Protein AF-A0A353VAE8-F1 (afdb_monomer)

Structure (mmCIF, N/CA/C/O backbone):
data_AF-A0A353VAE8-F1
#
_entry.id   AF-A0A353VAE8-F1
#
loop_
_atom_site.group_PDB
_atom_site.id
_atom_site.type_symbol
_atom_site.label_atom_id
_atom_site.label_alt_id
_atom_site.label_comp_id
_atom_site.label_asym_id
_atom_site.label_entity_id
_atom_site.label_seq_id
_atom_site.pdbx_PDB_ins_code
_atom_site.Cartn_x
_atom_site.Cartn_y
_atom_site.Cartn_z
_atom_site.occupancy
_atom_site.B_iso_or_equiv
_atom_site.auth_seq_id
_atom_site.auth_comp_id
_atom_site.auth_asym_id
_atom_site.auth_atom_id
_atom_site.pdbx_PDB_model_num
ATOM 1 N N . MET A 1 1 ? -12.924 -6.497 -3.052 1.00 96.31 1 MET A N 1
ATOM 2 C CA . MET A 1 1 ? -12.157 -6.205 -1.818 1.00 96.31 1 MET A CA 1
ATOM 3 C C . MET A 1 1 ? -11.738 -4.744 -1.839 1.00 96.31 1 MET A C 1
ATOM 5 O O . MET A 1 1 ? -11.783 -4.164 -2.920 1.00 96.31 1 MET A O 1
ATOM 9 N N . LYS A 1 2 ? -11.377 -4.166 -0.686 1.00 98.50 2 LYS A N 1
ATOM 10 C CA . LYS A 1 2 ? -10.762 -2.836 -0.610 1.00 98.50 2 LYS A CA 1
ATOM 11 C C . LYS A 1 2 ? -9.269 -2.985 -0.348 1.00 98.50 2 LYS A C 1
ATOM 13 O O . LYS A 1 2 ? -8.896 -3.660 0.608 1.00 98.50 2 LYS A O 1
ATOM 18 N N . PHE A 1 3 ? -8.439 -2.353 -1.161 1.00 98.56 3 PHE A N 1
ATOM 19 C CA . PHE A 1 3 ? -6.989 -2.395 -1.052 1.00 98.56 3 PHE A CA 1
ATOM 20 C C . PHE A 1 3 ? -6.425 -1.006 -0.779 1.00 98.56 3 PHE A C 1
ATOM 22 O O . PHE A 1 3 ? -6.866 -0.017 -1.373 1.00 98.56 3 PHE A O 1
ATOM 29 N N . LEU A 1 4 ? -5.448 -0.955 0.121 1.00 98.50 4 LEU A N 1
ATOM 30 C CA . LEU A 1 4 ? -4.503 0.145 0.246 1.00 98.50 4 LEU A CA 1
ATOM 31 C C . LEU A 1 4 ? -3.155 -0.372 -0.247 1.00 98.50 4 LEU A C 1
ATOM 33 O O . LEU A 1 4 ? -2.586 -1.284 0.348 1.00 98.50 4 LEU A O 1
ATOM 37 N N . ILE A 1 5 ? -2.693 0.167 -1.367 1.00 98.25 5 ILE A N 1
ATOM 38 C CA . ILE A 1 5 ? -1.420 -0.209 -1.972 1.00 98.25 5 ILE A CA 1
ATOM 39 C C . ILE A 1 5 ? -0.343 0.670 -1.342 1.00 98.25 5 ILE A C 1
ATOM 41 O O . ILE A 1 5 ? -0.420 1.898 -1.421 1.00 98.25 5 ILE A O 1
ATOM 45 N N . ASP A 1 6 ? 0.599 0.030 -0.665 1.00 97.56 6 ASP A N 1
ATOM 46 C CA . ASP A 1 6 ? 1.690 0.666 0.057 1.00 97.56 6 ASP A CA 1
ATOM 47 C C . ASP A 1 6 ? 2.784 1.181 -0.892 1.00 97.56 6 ASP A C 1
ATOM 49 O O . ASP A 1 6 ? 2.871 0.776 -2.050 1.00 97.56 6 ASP A O 1
ATOM 53 N N . MET A 1 7 ? 3.637 2.065 -0.383 1.00 96.19 7 MET A N 1
ATOM 54 C CA . MET A 1 7 ? 4.675 2.768 -1.138 1.00 96.19 7 MET A CA 1
ATOM 55 C C . MET A 1 7 ? 5.671 1.886 -1.908 1.00 96.19 7 MET A C 1
ATOM 57 O O . MET A 1 7 ? 6.082 2.313 -2.988 1.00 96.19 7 MET A O 1
ATOM 61 N N . PRO A 1 8 ? 6.084 0.700 -1.419 1.00 95.25 8 PRO A N 1
ATOM 62 C CA . PRO A 1 8 ? 7.003 -0.162 -2.164 1.00 95.25 8 PRO A CA 1
ATOM 63 C C . PRO A 1 8 ? 6.391 -0.782 -3.430 1.00 95.25 8 PRO A C 1
ATOM 65 O O . PRO A 1 8 ? 7.112 -1.300 -4.280 1.00 95.25 8 PRO A O 1
ATOM 68 N N . VAL A 1 9 ? 5.064 -0.764 -3.568 1.00 96.12 9 VAL A N 1
ATOM 69 C CA . VAL A 1 9 ? 4.356 -1.357 -4.705 1.00 96.12 9 VAL A CA 1
ATOM 70 C C . VAL A 1 9 ? 4.166 -0.298 -5.788 1.00 96.12 9 VAL A C 1
ATOM 72 O O . VAL A 1 9 ? 3.915 0.866 -5.506 1.00 96.12 9 VAL A O 1
ATOM 75 N N . THR A 1 10 ? 4.260 -0.684 -7.060 1.00 93.00 10 THR A N 1
ATOM 76 C CA . THR A 1 10 ? 4.009 0.262 -8.158 1.00 93.00 10 THR A CA 1
ATOM 77 C C . THR A 1 10 ? 2.568 0.814 -8.124 1.00 93.00 10 THR A C 1
ATOM 79 O O . THR A 1 10 ? 1.620 0.032 -7.965 1.00 93.00 10 THR A O 1
ATOM 82 N N . PRO A 1 11 ? 2.355 2.126 -8.367 1.00 88.25 11 PRO A N 1
ATOM 83 C CA . PRO A 1 11 ? 1.019 2.707 -8.538 1.00 88.25 11 PRO A CA 1
ATOM 84 C C . PRO A 1 11 ? 0.171 2.014 -9.616 1.00 88.25 11 PRO A C 1
ATOM 86 O O . PRO A 1 11 ? -1.059 1.979 -9.506 1.00 88.25 11 PRO A O 1
ATOM 89 N N 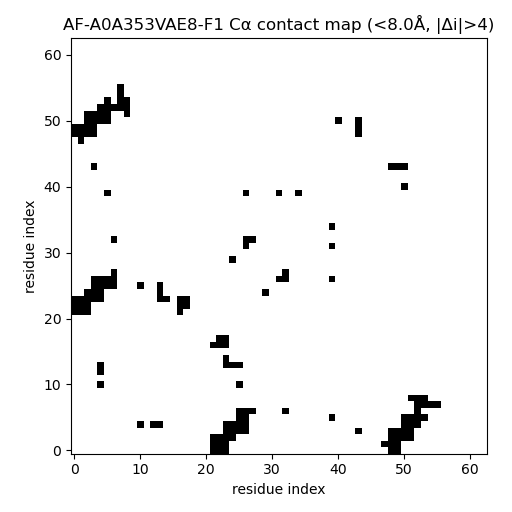. ASP A 1 12 ? 0.812 1.386 -10.608 1.00 92.50 12 ASP A N 1
ATOM 90 C CA . ASP A 1 12 ? 0.142 0.644 -11.682 1.00 92.50 12 ASP A CA 1
ATOM 91 C C . ASP A 1 12 ? -0.621 -0.591 -11.179 1.00 92.50 12 ASP A C 1
ATOM 93 O O . ASP A 1 12 ? -1.517 -1.092 -11.864 1.00 92.50 12 ASP A O 1
ATOM 97 N N . ALA A 1 13 ? -0.350 -1.077 -9.963 1.00 95.56 13 ALA A N 1
ATOM 98 C CA . ALA A 1 13 ? -1.157 -2.126 -9.341 1.00 95.56 13 ALA A CA 1
ATOM 99 C C . ALA A 1 13 ? -2.619 -1.680 -9.125 1.00 95.56 13 ALA A C 1
ATOM 101 O O . ALA A 1 13 ? -3.540 -2.495 -9.220 1.00 95.56 13 ALA A O 1
ATOM 102 N N . GLY A 1 14 ? -2.857 -0.382 -8.892 1.00 96.38 14 GLY A N 1
ATOM 103 C CA . GLY A 1 14 ? -4.189 0.184 -8.665 1.00 96.38 14 GLY A CA 1
ATOM 104 C C . GLY A 1 14 ? -5.143 -0.035 -9.842 1.00 96.38 14 GLY A C 1
ATOM 105 O O . GLY A 1 14 ? -6.189 -0.661 -9.655 1.00 96.38 14 GLY A O 1
ATOM 106 N N . PRO A 1 15 ? -4.816 0.445 -11.055 1.00 97.12 15 PRO A N 1
ATOM 107 C CA . PRO A 1 15 ? -5.604 0.187 -12.259 1.00 97.12 15 PRO A CA 1
ATOM 108 C C . PRO A 1 15 ? -5.912 -1.296 -12.504 1.00 97.12 15 PRO A C 1
ATOM 110 O O . PRO A 1 15 ? -7.061 -1.623 -12.795 1.00 97.12 15 PRO A O 1
ATOM 113 N N . HIS A 1 16 ? -4.941 -2.199 -12.324 1.00 97.25 16 HIS A N 1
ATOM 114 C CA . HIS A 1 16 ? -5.155 -3.638 -12.520 1.00 97.25 16 HIS A CA 1
ATOM 115 C C . HIS A 1 16 ? -6.161 -4.226 -11.519 1.00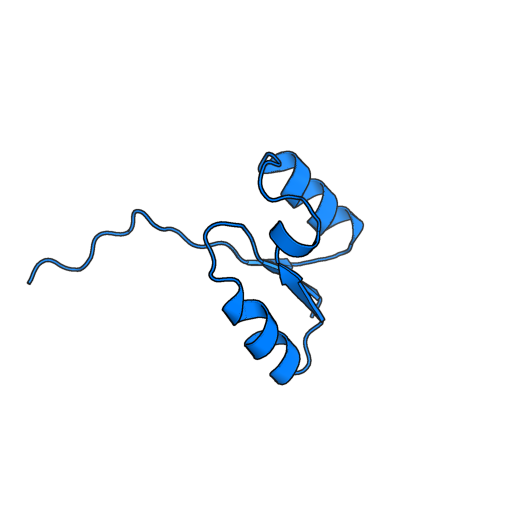 97.25 16 HIS A C 1
ATOM 117 O O . HIS A 1 16 ? -7.085 -4.939 -11.912 1.00 97.25 16 HIS A O 1
ATOM 123 N N . LEU A 1 17 ? -6.038 -3.886 -10.232 1.00 97.81 17 LEU A N 1
ATOM 124 C CA . LEU A 1 17 ? -6.977 -4.337 -9.199 1.00 97.81 17 LEU A CA 1
ATOM 125 C C . LEU A 1 17 ? -8.384 -3.768 -9.422 1.00 97.81 17 LEU A C 1
ATOM 127 O O . LEU A 1 17 ? -9.374 -4.479 -9.245 1.00 97.81 17 LEU A O 1
ATOM 131 N N . ARG A 1 18 ? -8.485 -2.510 -9.865 1.00 98.12 18 ARG A N 1
ATOM 132 C CA . ARG A 1 18 ? -9.770 -1.891 -10.223 1.00 98.12 18 ARG A CA 1
ATOM 133 C C . ARG A 1 18 ? -10.414 -2.567 -11.429 1.00 98.12 18 ARG A C 1
ATOM 135 O O . ARG A 1 18 ? -11.608 -2.851 -11.386 1.00 98.12 18 ARG A O 1
ATOM 142 N N . ALA A 1 19 ? -9.635 -2.893 -12.461 1.00 98.25 19 ALA A N 1
ATOM 143 C CA . ALA A 1 19 ? -10.115 -3.643 -13.623 1.00 98.25 19 ALA A CA 1
ATOM 144 C C . ALA A 1 19 ? -10.631 -5.046 -13.245 1.00 98.25 19 ALA A C 1
ATOM 146 O O . ALA A 1 19 ? -11.576 -5.536 -13.858 1.00 98.25 19 ALA A O 1
ATOM 147 N N . ALA A 1 20 ? -10.076 -5.659 -12.194 1.00 97.88 20 ALA A N 1
ATOM 148 C CA . ALA A 1 20 ? -10.557 -6.918 -11.621 1.00 97.88 20 ALA A CA 1
ATOM 149 C C . ALA A 1 20 ? -11.796 -6.770 -10.702 1.00 97.88 20 ALA A C 1
ATOM 151 O O . ALA A 1 20 ? -12.237 -7.745 -10.093 1.00 97.88 20 ALA A O 1
ATOM 152 N N . GLY A 1 21 ? -12.377 -5.570 -10.579 1.00 98.38 21 GLY A N 1
ATOM 153 C CA . GLY A 1 21 ? -13.573 -5.320 -9.768 1.00 98.38 21 GLY A CA 1
ATOM 154 C C . GLY A 1 21 ? -13.289 -5.091 -8.280 1.00 98.38 21 GLY A C 1
ATOM 155 O O . GLY A 1 21 ? -14.138 -5.370 -7.429 1.00 98.38 21 GLY A O 1
ATOM 156 N N . HIS A 1 22 ? -12.092 -4.624 -7.926 1.00 98.56 22 HIS A N 1
ATOM 157 C CA . HIS A 1 22 ? -11.742 -4.262 -6.552 1.00 98.56 22 HIS A CA 1
ATOM 158 C C . HIS A 1 22 ? -11.693 -2.742 -6.351 1.00 98.56 22 HIS A C 1
ATOM 160 O O . HIS A 1 22 ? -11.367 -1.985 -7.259 1.00 98.56 22 HIS A O 1
ATOM 166 N N . ASP A 1 23 ? -11.991 -2.289 -5.134 1.00 98.38 23 ASP A N 1
ATOM 167 C CA . ASP A 1 23 ? -11.655 -0.933 -4.695 1.00 98.38 23 ASP A CA 1
ATOM 168 C C . ASP A 1 23 ? -10.172 -0.958 -4.329 1.00 98.38 23 ASP A C 1
ATOM 170 O O . ASP A 1 23 ? -9.759 -1.725 -3.465 1.00 98.38 23 ASP A O 1
ATOM 174 N N . ALA A 1 24 ? -9.354 -0.180 -5.021 1.00 98.25 24 ALA A N 1
ATOM 175 C CA . ALA A 1 24 ? -7.932 -0.084 -4.741 1.00 98.25 24 ALA A CA 1
ATOM 176 C C . ALA A 1 24 ? -7.512 1.379 -4.797 1.00 98.25 24 ALA A C 1
ATOM 178 O O . ALA A 1 24 ? -7.998 2.134 -5.641 1.00 98.25 24 ALA A O 1
ATOM 179 N N . ILE A 1 25 ? -6.605 1.782 -3.917 1.00 97.69 25 ILE A N 1
ATOM 180 C CA . ILE A 1 25 ? -6.006 3.116 -3.914 1.00 97.69 25 ILE A CA 1
ATOM 181 C C . ILE A 1 25 ? -4.554 3.024 -3.462 1.00 97.69 25 ILE A C 1
ATOM 183 O O . ILE A 1 25 ? -4.235 2.208 -2.598 1.00 97.69 25 ILE A O 1
ATOM 187 N N . HIS A 1 26 ? -3.681 3.826 -4.066 1.00 98.00 26 HIS A N 1
ATOM 188 C CA . HIS A 1 26 ? -2.280 3.890 -3.673 1.00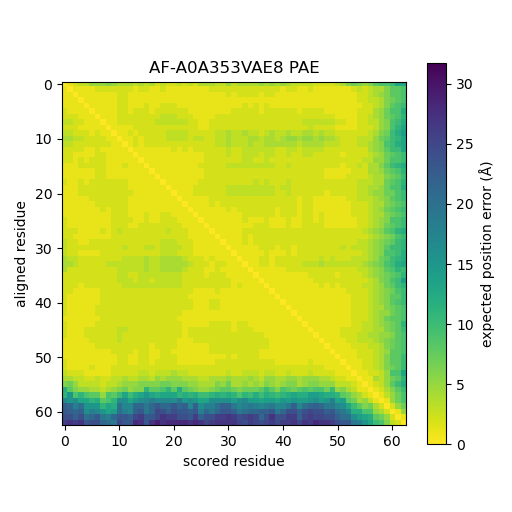 98.00 26 HIS A CA 1
ATOM 189 C C . HIS A 1 26 ? -2.087 4.886 -2.525 1.00 98.00 26 HIS A C 1
ATOM 191 O O . HIS A 1 26 ? -2.766 5.910 -2.473 1.00 98.00 26 HIS A O 1
ATOM 197 N N . ALA A 1 27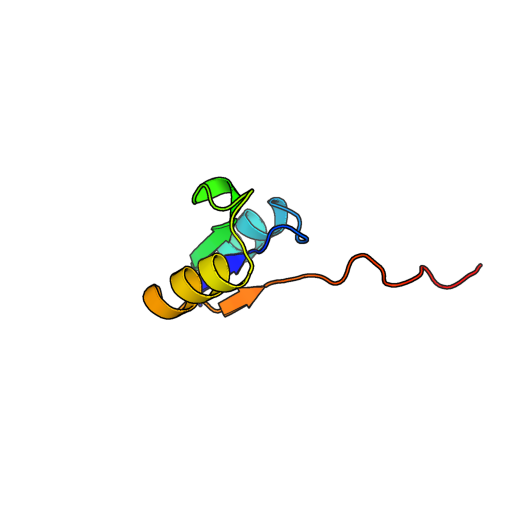 ? -1.145 4.622 -1.618 1.00 97.19 27 ALA A N 1
ATOM 198 C CA . ALA A 1 27 ? -0.838 5.493 -0.482 1.00 97.19 27 ALA A CA 1
ATOM 199 C C . ALA A 1 27 ? -0.510 6.938 -0.919 1.00 97.19 27 ALA A C 1
ATOM 201 O O . ALA A 1 27 ? -0.973 7.894 -0.297 1.00 97.19 27 ALA A O 1
ATOM 202 N N . VAL A 1 28 ? 0.202 7.108 -2.042 1.00 95.75 28 VAL A N 1
ATOM 203 C CA . VAL A 1 28 ? 0.427 8.417 -2.704 1.00 95.75 28 VAL A CA 1
ATOM 204 C C . VAL A 1 28 ? -0.874 9.172 -2.979 1.00 95.75 28 VAL A C 1
ATOM 206 O O . VAL A 1 28 ? -0.947 10.357 -2.663 1.00 95.75 28 VAL A O 1
ATOM 209 N N . ASP A 1 29 ? -1.898 8.504 -3.516 1.00 95.75 29 ASP A N 1
ATOM 210 C CA . ASP A 1 29 ? -3.166 9.145 -3.894 1.00 95.75 29 ASP A CA 1
ATOM 211 C C . ASP A 1 29 ? -3.961 9.618 -2.664 1.00 95.75 29 ASP A C 1
ATOM 213 O O . ASP A 1 29 ? -4.825 10.487 -2.769 1.00 95.75 29 ASP A O 1
ATOM 217 N N . LEU A 1 30 ? -3.650 9.071 -1.484 1.00 94.81 30 LEU A N 1
ATOM 218 C CA . LEU A 1 30 ? -4.191 9.487 -0.187 1.00 94.81 30 LEU A CA 1
ATOM 219 C C . LEU A 1 30 ? -3.312 10.516 0.542 1.00 94.81 30 LEU A C 1
ATOM 221 O O . LEU A 1 30 ? -3.618 10.889 1.673 1.00 94.81 30 LEU A O 1
ATOM 225 N N . GLY A 1 31 ? -2.211 10.966 -0.067 1.00 96.25 31 GLY A N 1
ATOM 226 C CA . GLY A 1 31 ? -1.257 11.874 0.573 1.00 96.25 31 GLY A CA 1
ATOM 227 C C . GLY A 1 31 ? -0.394 11.214 1.655 1.00 96.25 31 GLY A C 1
ATOM 228 O O . GLY A 1 31 ? 0.236 11.915 2.442 1.00 96.25 31 GLY A O 1
ATOM 229 N N . LEU A 1 32 ? -0.325 9.880 1.684 1.00 96.94 32 LEU A N 1
ATOM 230 C CA . LEU A 1 32 ? 0.407 9.097 2.688 1.00 96.94 32 LEU A CA 1
ATOM 231 C C . LEU A 1 32 ? 1.851 8.781 2.272 1.00 96.94 32 LEU A C 1
ATOM 233 O O . LEU A 1 32 ? 2.514 7.961 2.895 1.00 96.94 32 LEU A O 1
ATOM 237 N N . ALA A 1 33 ? 2.374 9.438 1.234 1.00 95.31 33 ALA A N 1
ATOM 238 C CA . ALA A 1 33 ? 3.692 9.137 0.666 1.00 95.31 33 ALA A CA 1
ATOM 239 C C . ALA A 1 33 ? 4.872 9.289 1.646 1.00 95.31 33 ALA A C 1
ATOM 241 O O . ALA A 1 33 ? 5.960 8.785 1.387 1.00 95.31 33 ALA A O 1
ATOM 242 N N . ARG A 1 34 ? 4.674 10.035 2.738 1.00 95.81 34 ARG A N 1
ATOM 243 C CA . ARG A 1 34 ? 5.661 10.252 3.810 1.00 95.81 34 ARG A CA 1
ATOM 244 C C . ARG A 1 34 ? 5.146 9.808 5.179 1.00 95.81 34 ARG A C 1
ATOM 246 O O . ARG A 1 34 ? 5.740 10.166 6.192 1.00 95.81 34 ARG A O 1
ATOM 253 N N . SER A 1 35 ? 4.017 9.110 5.206 1.00 97.25 35 SER A N 1
ATOM 254 C CA . SER A 1 35 ? 3.455 8.574 6.435 1.00 97.25 35 SER A CA 1
ATOM 255 C C . SER A 1 35 ? 4.286 7.396 6.924 1.00 97.25 35 SER A C 1
ATOM 257 O O . SER A 1 35 ? 4.876 6.660 6.140 1.00 97.25 35 SER A O 1
ATOM 259 N N . SER A 1 36 ? 4.318 7.228 8.237 1.00 97.62 36 SER A N 1
ATOM 260 C CA . SER A 1 36 ? 4.849 6.033 8.881 1.00 97.62 36 SER A CA 1
ATOM 261 C C . SER A 1 36 ? 3.952 4.818 8.635 1.00 97.62 36 SER A C 1
ATOM 263 O O . SER A 1 36 ? 2.741 4.956 8.438 1.00 97.62 36 SER A O 1
ATOM 265 N N . ASP A 1 37 ? 4.513 3.618 8.767 1.00 96.19 37 ASP A N 1
ATOM 266 C CA . ASP A 1 37 ? 3.767 2.359 8.649 1.00 96.19 37 ASP A CA 1
ATOM 267 C C . ASP A 1 37 ? 2.551 2.323 9.584 1.00 96.19 37 ASP A C 1
ATOM 269 O O . ASP A 1 37 ? 1.468 1.885 9.204 1.00 96.19 37 ASP A O 1
ATOM 273 N N . ASN A 1 38 ? 2.692 2.853 10.803 1.00 98.25 38 ASN A N 1
ATOM 274 C CA . ASN A 1 38 ? 1.595 2.929 11.767 1.00 98.25 38 ASN A CA 1
ATOM 275 C C . ASN A 1 38 ? 0.436 3.804 11.268 1.00 98.25 38 ASN A C 1
ATOM 277 O O . ASN A 1 38 ? -0.726 3.465 11.491 1.00 98.25 38 ASN A O 1
ATOM 281 N N . GLU A 1 39 ? 0.726 4.914 10.591 1.00 98.25 39 GLU A N 1
ATOM 282 C CA . GLU A 1 39 ? -0.297 5.787 10.009 1.00 98.25 39 GLU A CA 1
ATOM 283 C C . GLU A 1 39 ? -0.983 5.117 8.814 1.00 98.25 39 GLU A C 1
ATOM 285 O O . GLU A 1 39 ? -2.213 5.137 8.727 1.00 98.25 39 GLU A O 1
ATOM 290 N N . VAL A 1 40 ? -0.216 4.453 7.942 1.00 98.06 40 VAL A N 1
ATOM 291 C CA . VAL A 1 40 ? -0.753 3.669 6.817 1.00 98.06 40 VAL A CA 1
ATOM 292 C C . VAL A 1 40 ? -1.669 2.552 7.330 1.00 98.06 40 VAL A C 1
ATOM 294 O O . VAL A 1 40 ? -2.809 2.417 6.878 1.00 98.06 40 VAL A O 1
ATOM 297 N N . LEU A 1 41 ? -1.228 1.799 8.343 1.00 98.44 41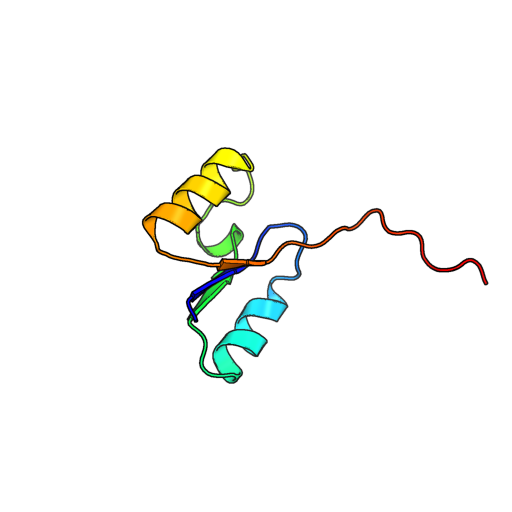 LEU A N 1
ATOM 298 C CA . LEU A 1 41 ? -2.013 0.737 8.977 1.00 98.44 41 LEU A CA 1
ATOM 299 C C . LEU A 1 41 ? -3.257 1.275 9.693 1.00 98.44 41 LEU A C 1
ATOM 301 O O . LEU A 1 41 ? -4.306 0.629 9.663 1.00 98.44 41 LEU A O 1
ATOM 305 N N . ALA A 1 42 ? -3.182 2.453 10.316 1.00 98.50 42 ALA A N 1
ATOM 306 C CA . ALA A 1 42 ? -4.337 3.094 10.939 1.00 98.50 42 ALA A CA 1
ATOM 307 C C . ALA A 1 42 ? -5.399 3.484 9.899 1.00 98.50 42 ALA A C 1
ATOM 309 O O . ALA A 1 42 ? -6.590 3.251 10.125 1.00 98.50 42 ALA A O 1
ATOM 310 N N . VAL A 1 43 ? -4.985 4.023 8.746 1.00 98.25 43 VAL A N 1
ATOM 311 C CA . VAL A 1 43 ? -5.881 4.310 7.614 1.00 98.25 43 VAL A CA 1
ATOM 312 C C . VAL A 1 43 ? -6.506 3.023 7.084 1.00 98.25 43 VAL A C 1
ATOM 314 O O . VAL A 1 43 ? -7.729 2.946 6.966 1.00 98.25 43 VAL A O 1
ATOM 317 N N . ALA A 1 44 ? -5.695 1.991 6.837 1.00 98.44 44 ALA A N 1
ATOM 318 C CA . ALA A 1 44 ? -6.181 0.707 6.345 1.00 98.44 44 ALA A CA 1
ATOM 319 C C . ALA A 1 44 ? -7.209 0.080 7.297 1.00 98.44 44 ALA A C 1
ATOM 321 O O . ALA A 1 44 ? -8.275 -0.347 6.861 1.00 98.44 44 ALA A O 1
ATOM 322 N N . ARG A 1 45 ? -6.937 0.096 8.608 1.00 98.56 45 ARG A N 1
ATOM 323 C CA . ARG A 1 45 ? -7.866 -0.394 9.636 1.00 98.56 45 ARG A CA 1
ATOM 324 C C . ARG A 1 45 ? -9.167 0.396 9.674 1.00 98.56 45 ARG A C 1
ATOM 326 O O . ARG A 1 45 ? -10.228 -0.212 9.725 1.00 98.56 45 ARG A O 1
ATOM 333 N N . ARG A 1 46 ? -9.091 1.730 9.655 1.00 98.50 46 ARG A N 1
ATOM 334 C CA . ARG A 1 46 ? -10.269 2.611 9.697 1.00 98.50 46 ARG A CA 1
ATOM 335 C C . ARG A 1 46 ? -11.171 2.425 8.476 1.00 98.50 46 ARG A C 1
ATOM 337 O O . ARG A 1 46 ? -12.383 2.543 8.597 1.00 98.50 46 ARG A O 1
ATOM 344 N N . GLU A 1 47 ? -10.584 2.163 7.313 1.00 98.12 47 GLU A N 1
ATOM 345 C CA . GLU A 1 47 ? -11.308 2.039 6.042 1.00 98.12 47 GLU A CA 1
ATOM 346 C C . GLU A 1 47 ? -11.589 0.588 5.626 1.00 98.12 47 GLU A C 1
ATOM 348 O O . GLU A 1 47 ? -12.132 0.354 4.540 1.00 98.12 47 GLU A O 1
ATOM 353 N N . GLU A 1 48 ? -11.246 -0.373 6.490 1.00 98.38 48 GLU A N 1
ATOM 354 C CA . GLU A 1 48 ? -11.390 -1.816 6.261 1.00 98.38 48 GLU A CA 1
ATOM 355 C C . GLU A 1 48 ? -10.699 -2.273 4.964 1.00 98.38 48 GLU A C 1
ATOM 357 O O . GLU A 1 48 ? -11.244 -3.035 4.160 1.00 98.38 48 GLU A O 1
ATOM 362 N N . ARG A 1 49 ? -9.484 -1.765 4.737 1.00 98.38 49 ARG A N 1
ATOM 363 C CA . ARG A 1 49 ? -8.649 -2.090 3.581 1.00 98.38 49 ARG A CA 1
ATOM 364 C C . ARG A 1 49 ? -7.630 -3.166 3.931 1.00 98.38 49 ARG A C 1
ATOM 366 O O . ARG A 1 49 ? -7.006 -3.137 4.989 1.00 98.38 49 ARG A O 1
ATOM 373 N N . VAL A 1 50 ? -7.411 -4.075 2.992 1.00 98.50 50 VAL A N 1
ATOM 374 C CA . VAL A 1 50 ? -6.261 -4.980 2.988 1.00 98.50 50 VAL A CA 1
ATOM 375 C C . VAL A 1 50 ? -5.051 -4.201 2.473 1.00 98.50 50 VAL A C 1
ATOM 377 O O . VAL A 1 50 ? -5.132 -3.570 1.418 1.00 98.50 50 VAL A O 1
ATOM 380 N N . VAL A 1 51 ? -3.939 -4.230 3.207 1.00 98.19 51 VAL A N 1
ATOM 381 C CA . VAL A 1 51 ? -2.686 -3.609 2.759 1.00 98.19 51 VAL A CA 1
ATOM 382 C C . VAL A 1 51 ? -1.966 -4.554 1.804 1.00 98.19 51 VAL A C 1
ATOM 384 O O . VAL A 1 51 ? -1.782 -5.728 2.119 1.00 98.19 51 VAL A O 1
ATOM 387 N N . ILE A 1 52 ? -1.564 -4.038 0.645 1.00 97.75 52 ILE A N 1
ATOM 388 C CA . ILE A 1 52 ? -0.635 -4.708 -0.268 1.00 97.75 52 ILE A CA 1
ATOM 389 C C . ILE A 1 52 ? 0.701 -3.995 -0.128 1.00 97.75 52 ILE A C 1
ATOM 391 O O . ILE A 1 52 ? 0.774 -2.798 -0.386 1.00 97.75 52 ILE A O 1
ATOM 395 N N . THR A 1 53 ? 1.736 -4.728 0.262 1.00 96.25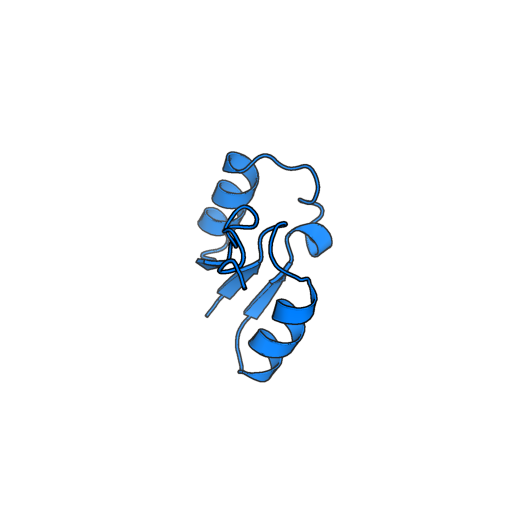 53 THR A N 1
ATOM 396 C CA . THR A 1 53 ? 3.110 -4.230 0.375 1.00 96.25 53 THR A CA 1
ATOM 397 C C . THR A 1 53 ? 4.053 -5.166 -0.379 1.00 96.25 53 THR A C 1
ATOM 399 O O . THR A 1 53 ? 3.665 -6.285 -0.730 1.00 96.25 53 THR A O 1
ATOM 402 N N . ALA A 1 54 ? 5.259 -4.697 -0.673 1.00 93.94 54 ALA A N 1
ATOM 403 C CA . ALA A 1 54 ? 6.276 -5.464 -1.374 1.00 93.94 54 ALA A CA 1
ATOM 404 C C . ALA A 1 54 ? 7.601 -5.375 -0.629 1.00 93.94 54 ALA A C 1
ATOM 406 O O . ALA A 1 54 ? 7.975 -4.319 -0.121 1.00 93.94 54 ALA A O 1
ATOM 40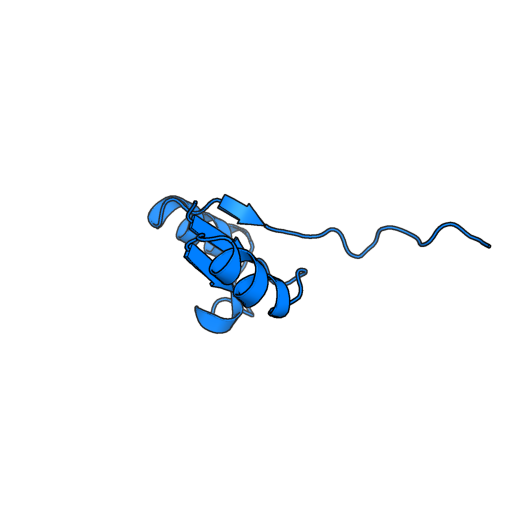7 N N . ASP A 1 55 ? 8.302 -6.498 -0.613 1.00 90.44 55 ASP A N 1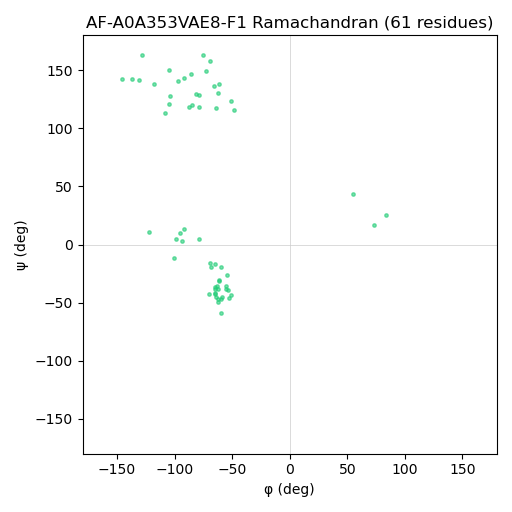
ATOM 408 C CA . ASP A 1 55 ? 9.688 -6.557 -0.197 1.00 90.44 55 ASP A CA 1
ATOM 409 C C . ASP A 1 55 ? 10.582 -6.209 -1.398 1.00 90.44 55 ASP A C 1
ATOM 411 O O . ASP A 1 55 ? 10.496 -6.856 -2.446 1.00 90.44 55 ASP A O 1
ATOM 415 N N . LEU A 1 56 ? 11.378 -5.145 -1.274 1.00 87.50 56 LEU A N 1
ATOM 416 C CA . LEU A 1 56 ? 12.236 -4.635 -2.349 1.00 87.50 56 LEU A CA 1
ATOM 417 C C . LEU A 1 56 ? 13.699 -5.048 -2.200 1.00 87.50 56 LEU A C 1
ATOM 419 O O . LEU A 1 56 ? 14.466 -4.848 -3.141 1.00 87.50 56 LEU A O 1
ATOM 423 N N . ASP A 1 57 ? 14.099 -5.596 -1.053 1.00 85.50 57 ASP A N 1
ATOM 424 C CA . ASP A 1 57 ? 15.480 -6.022 -0.818 1.00 85.50 57 ASP A CA 1
ATOM 425 C C . ASP A 1 57 ? 15.701 -7.517 -1.100 1.00 85.50 57 ASP A C 1
ATOM 427 O O . ASP A 1 57 ? 16.795 -8.047 -0.885 1.00 85.50 57 ASP A O 1
ATOM 431 N N . TYR A 1 58 ? 14.703 -8.172 -1.707 1.00 78.00 58 TYR A N 1
ATOM 432 C CA . TYR A 1 58 ? 14.825 -9.536 -2.195 1.00 78.00 58 TYR A CA 1
ATOM 433 C C . TYR A 1 58 ? 15.876 -9.628 -3.321 1.00 78.00 58 TYR A C 1
ATOM 435 O O . TYR A 1 58 ? 15.695 -9.032 -4.390 1.00 78.00 58 TYR A O 1
ATOM 443 N N . PRO A 1 59 ? 16.976 -10.381 -3.130 1.00 75.88 59 PRO A N 1
ATOM 444 C CA . PRO A 1 59 ? 18.037 -10.473 -4.123 1.00 75.88 59 PRO A CA 1
ATOM 445 C C . PRO A 1 59 ? 17.531 -11.169 -5.392 1.00 75.88 59 PRO A C 1
ATOM 447 O O . PRO A 1 59 ? 16.873 -12.210 -5.334 1.00 75.88 59 PRO A O 1
ATOM 450 N N . SER A 1 60 ? 17.873 -10.631 -6.566 1.00 73.69 60 SER A N 1
ATOM 451 C CA . SER A 1 60 ? 17.718 -11.376 -7.817 1.00 73.69 60 SER A CA 1
ATOM 452 C C . SER A 1 60 ? 18.615 -12.607 -7.751 1.00 73.69 60 SER A C 1
ATOM 454 O O . SER A 1 60 ? 19.791 -12.461 -7.417 1.00 73.69 60 SER A O 1
ATOM 456 N N . ALA A 1 61 ? 18.079 -13.791 -8.065 1.00 68.12 61 ALA A N 1
ATOM 457 C CA . ALA A 1 61 ? 18.872 -15.013 -8.152 1.00 68.12 61 ALA A CA 1
ATOM 458 C C . ALA A 1 61 ? 20.120 -14.737 -9.003 1.00 68.12 61 ALA A C 1
ATOM 460 O O . ALA A 1 61 ? 19.995 -14.362 -10.171 1.00 68.12 61 ALA A O 1
ATOM 461 N N . GLU A 1 62 ? 21.298 -14.841 -8.381 1.00 65.38 62 GLU A N 1
ATOM 462 C CA . GLU A 1 62 ? 22.579 -14.664 -9.057 1.00 65.38 62 GLU A CA 1
ATOM 463 C C . GLU A 1 62 ? 22.584 -15.551 -10.308 1.00 65.38 62 GLU A C 1
ATOM 465 O O . GLU A 1 62 ? 22.309 -16.751 -10.229 1.00 65.38 62 GLU A O 1
ATOM 470 N N . THR A 1 63 ? 22.803 -14.930 -11.469 1.00 54.88 63 THR A N 1
ATOM 471 C CA . THR A 1 63 ? 23.048 -15.637 -12.732 1.00 54.88 63 THR A CA 1
ATOM 472 C C . THR A 1 63 ? 24.544 -15.769 -12.939 1.00 54.88 63 THR A C 1
ATOM 474 O O . THR A 1 63 ? 25.248 -14.770 -12.663 1.00 54.88 63 THR A O 1
#

Solvent-accessible surface area (backbone atoms only — not comparable to full-atom values): 3786 Å² total; per-residue (Å²): 98,42,36,35,33,33,82,74,40,66,69,71,54,30,61,57,42,37,75,73,69,26,52,48,41,39,31,59,83,72,70,41,75,83,54,52,70,68,55,55,50,50,50,25,62,76,69,65,29,50,78,45,72,54,83,83,82,68,76,74,80,86,126

Radius of gyration: 12.76 Å; Cα contacts (8 Å, |Δi|>4): 78; chains: 1; bounding box: 37×28×25 Å

pLDDT: mean 93.96, std 8.76, range [54.88, 98.56]

Secondary structure (DSSP, 8-state):
-EEEE-TTS-TTHHHHHHHTT-EEEEGGGGT-TT--HHHHHHHHHHTTPEEE---S-PPPPP-

Foldseek 3Di:
DAAEEEDQDDQVVCVVCVVVVYHYDYCVVVVCNPPDPVVSVVVCVVVVHDYDYDDPPPDDDDD

Nearest PDB structures (foldseek):
  8aaf-assembly1_w  TM=4.515E-01  e=7.538E-01  Saccharomyces cerevisiae
  8i9x-assembly1_Lq  TM=4.400E-01  e=2.994E+00  Thermochaetoides thermophila DSM 1495
  4v8m-assembly1_BJ  TM=4.296E-01  e=3.945E+00  Trypan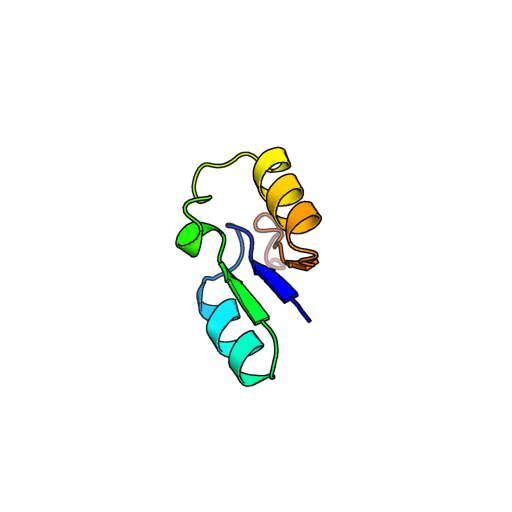osoma brucei brucei TREU927
  8k2g-assembly2_A  TM=4.696E-01  e=9.026E+00  Cohnella abietis

Mean predicted aligned error: 3.82 Å

Sequence (63 aa):
MKFLIDMPVTPDAGPHLRAAGHDAIHAVDLGLARSSDNEVLAVARREERVVITADLDYPSAET